Protein AF-A0A1F6V5S1-F1 (afdb_monomer_lite)

Organism: NCBI:txid1801739

Sequence (97 aa):
MPEHPSTTNKETQRDKVIKARATLDAFDYVALMRIKSPQNLKLERDGTLSINAKMDEGGPIFDRAREALHMDSNEMRVYILFLASAVKEVLLSKTQV

pLDDT: mean 78.5, std 15.29, range [34.84, 94.88]

Structure (mmCIF, N/CA/C/O backbone):
data_AF-A0A1F6V5S1-F1
#
_entry.id   AF-A0A1F6V5S1-F1
#
loop_
_atom_site.group_PDB
_atom_site.id
_atom_site.type_symbol
_atom_site.label_atom_id
_atom_site.label_alt_id
_atom_site.label_comp_id
_atom_site.label_asym_id
_atom_site.label_entity_id
_atom_site.label_seq_id
_atom_site.pdbx_PDB_ins_code
_atom_site.Cartn_x
_atom_site.Cartn_y
_atom_site.Cartn_z
_atom_site.occupancy
_atom_site.B_iso_or_equiv
_atom_site.auth_seq_id
_atom_site.auth_comp_id
_atom_site.auth_asym_id
_atom_site.auth_atom_id
_atom_site.pdbx_PDB_model_num
ATOM 1 N N . MET A 1 1 ? 47.082 0.719 5.612 1.00 52.03 1 MET A N 1
ATOM 2 C CA . MET A 1 1 ? 45.926 1.238 4.850 1.00 52.03 1 MET A CA 1
ATOM 3 C C . MET A 1 1 ? 44.778 1.388 5.837 1.00 52.03 1 MET A C 1
ATOM 5 O O . MET A 1 1 ? 44.528 0.402 6.519 1.00 52.03 1 MET A O 1
ATOM 9 N N . PRO A 1 2 ? 44.181 2.580 6.015 1.00 53.09 2 PRO A N 1
ATOM 10 C CA . PRO A 1 2 ? 43.069 2.760 6.942 1.00 53.09 2 PRO A CA 1
ATOM 11 C C . PRO A 1 2 ? 41.728 2.329 6.322 1.00 53.09 2 PRO A C 1
ATOM 13 O O . PRO A 1 2 ? 41.616 2.134 5.113 1.00 53.09 2 PRO A O 1
ATOM 16 N N . GLU A 1 3 ? 40.763 2.138 7.215 1.00 55.44 3 GLU A N 1
ATOM 17 C CA . GLU A 1 3 ? 39.530 1.349 7.145 1.00 55.44 3 GLU A CA 1
ATOM 18 C C . GLU A 1 3 ? 38.401 1.912 6.244 1.00 55.44 3 GLU A C 1
ATOM 20 O O . GLU A 1 3 ? 38.288 3.116 6.025 1.00 55.44 3 GLU A O 1
ATOM 25 N N . HIS A 1 4 ? 37.517 1.019 5.766 1.00 64.06 4 HIS A N 1
ATOM 26 C CA . HIS A 1 4 ? 36.142 1.333 5.320 1.00 64.06 4 HIS A CA 1
ATOM 27 C C . HIS A 1 4 ? 35.330 1.917 6.501 1.00 64.06 4 HIS A C 1
ATOM 29 O O . HIS A 1 4 ? 35.571 1.471 7.622 1.00 64.06 4 HIS A O 1
ATOM 35 N N . PRO A 1 5 ? 34.360 2.851 6.321 1.00 59.72 5 PRO A N 1
ATOM 36 C CA . PRO A 1 5 ? 33.058 2.561 5.682 1.00 59.72 5 PRO A CA 1
ATOM 37 C C . PRO A 1 5 ? 32.472 3.749 4.871 1.00 59.72 5 PRO A C 1
ATOM 39 O O . PRO A 1 5 ? 32.837 4.904 5.055 1.00 59.72 5 PRO A O 1
ATOM 42 N N . SER A 1 6 ? 31.566 3.548 3.910 1.00 44.06 6 SER A N 1
ATOM 43 C CA . SER A 1 6 ? 30.132 3.785 4.154 1.00 44.06 6 SER A CA 1
ATOM 44 C C . SER A 1 6 ? 29.304 3.331 2.950 1.00 44.06 6 SER A C 1
ATOM 46 O O . SER A 1 6 ? 29.376 3.905 1.864 1.00 44.06 6 SER A O 1
ATOM 48 N N . THR A 1 7 ? 28.471 2.318 3.161 1.00 53.12 7 THR A N 1
ATOM 49 C CA . THR A 1 7 ? 27.338 1.968 2.304 1.00 53.12 7 THR A CA 1
ATOM 50 C C . THR A 1 7 ? 26.258 3.041 2.433 1.00 53.12 7 THR A C 1
ATOM 52 O O . THR A 1 7 ? 25.272 2.864 3.145 1.00 53.12 7 THR A O 1
ATOM 55 N N . THR A 1 8 ? 26.424 4.174 1.756 1.00 46.94 8 THR A N 1
ATOM 56 C CA . THR A 1 8 ? 25.305 5.097 1.546 1.00 46.94 8 THR A CA 1
ATOM 57 C C . THR A 1 8 ? 24.513 4.567 0.360 1.00 46.94 8 THR A C 1
ATOM 59 O O . THR A 1 8 ? 24.825 4.881 -0.788 1.00 46.94 8 THR A O 1
ATOM 62 N N . ASN A 1 9 ? 23.515 3.721 0.632 1.00 53.22 9 ASN A N 1
ATOM 63 C CA . ASN A 1 9 ? 22.495 3.362 -0.352 1.00 53.22 9 ASN A CA 1
ATOM 64 C C . ASN A 1 9 ? 21.836 4.663 -0.830 1.00 53.22 9 ASN A C 1
ATOM 66 O O . ASN A 1 9 ? 20.997 5.241 -0.141 1.00 53.22 9 ASN A O 1
ATOM 70 N N . LYS A 1 10 ? 22.267 5.174 -1.987 1.00 60.88 10 LYS A N 1
ATOM 71 C CA . LYS A 1 10 ? 21.577 6.270 -2.662 1.00 60.88 10 LYS A CA 1
ATOM 72 C C . LYS A 1 10 ? 20.260 5.697 -3.165 1.00 60.88 10 LYS A C 1
ATOM 74 O O . LYS A 1 10 ? 20.274 4.903 -4.098 1.00 60.88 10 LYS A O 1
ATOM 79 N N . GLU A 1 11 ? 19.157 6.093 -2.533 1.00 74.50 11 GLU A N 1
ATOM 80 C CA . GLU A 1 11 ? 17.805 5.824 -3.031 1.00 74.50 11 GLU A CA 1
ATOM 81 C C . GLU A 1 11 ? 17.758 6.197 -4.516 1.00 74.50 11 GLU A C 1
ATOM 83 O O . GLU A 1 11 ? 18.041 7.343 -4.898 1.00 74.50 11 GLU A O 1
ATOM 88 N N . THR A 1 12 ? 17.485 5.208 -5.365 1.00 87.06 12 THR A N 1
ATOM 89 C CA . THR A 1 12 ? 17.497 5.419 -6.807 1.00 87.06 12 THR A CA 1
ATOM 90 C C . THR A 1 12 ? 16.309 6.295 -7.199 1.00 87.06 12 THR A C 1
ATOM 92 O O . THR A 1 12 ? 15.302 6.378 -6.494 1.00 87.06 12 THR A O 1
ATOM 95 N N . GLN A 1 13 ? 16.381 6.953 -8.361 1.00 89.38 13 GLN A N 1
ATOM 96 C CA . GLN A 1 13 ? 15.204 7.653 -8.896 1.00 89.38 13 GLN A CA 1
ATOM 97 C C . GLN A 1 13 ? 14.006 6.703 -9.055 1.00 89.38 13 GLN A C 1
ATOM 99 O O . GLN A 1 13 ? 12.860 7.136 -8.971 1.00 89.38 13 GLN A O 1
ATOM 104 N N . ARG A 1 14 ? 14.267 5.403 -9.242 1.00 91.81 14 ARG A N 1
ATOM 105 C CA . ARG A 1 14 ? 13.237 4.375 -9.356 1.00 91.81 14 ARG A CA 1
ATOM 106 C C . ARG A 1 14 ? 12.554 4.091 -8.022 1.00 91.81 14 ARG A C 1
ATOM 108 O O . ARG A 1 14 ? 11.329 4.146 -7.963 1.00 91.81 14 ARG A O 1
ATOM 115 N N . ASP A 1 15 ? 13.329 3.932 -6.953 1.00 90.75 15 ASP A N 1
ATOM 116 C CA . ASP A 1 15 ? 12.801 3.741 -5.596 1.00 90.75 15 ASP A CA 1
ATOM 117 C C . ASP A 1 15 ? 11.892 4.900 -5.182 1.00 90.75 15 ASP A C 1
ATOM 119 O O 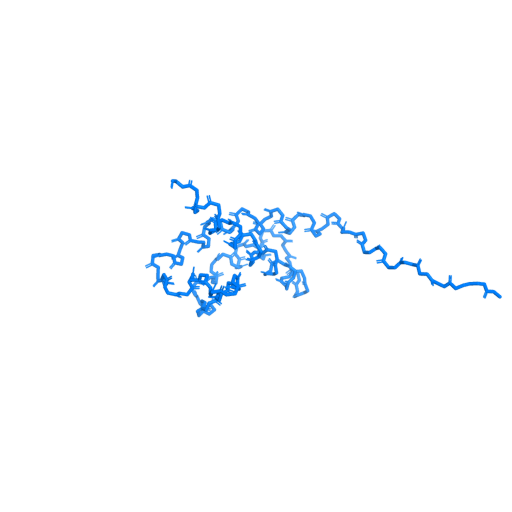. ASP A 1 15 ? 10.834 4.677 -4.600 1.00 90.75 15 ASP A O 1
ATOM 123 N N . LYS A 1 16 ? 12.241 6.137 -5.561 1.00 93.00 16 LYS A N 1
ATOM 124 C CA . LYS A 1 16 ? 11.409 7.323 -5.294 1.00 93.00 16 LYS A CA 1
ATOM 125 C C . LYS A 1 16 ? 10.051 7.266 -5.985 1.00 93.00 16 LYS A C 1
ATOM 127 O O . LYS A 1 16 ? 9.046 7.626 -5.377 1.00 93.00 16 LYS A O 1
ATOM 132 N N . VAL A 1 17 ? 10.008 6.819 -7.242 1.00 94.88 17 VAL A N 1
ATOM 133 C CA . VAL A 1 17 ? 8.751 6.661 -7.994 1.00 94.88 17 VAL A CA 1
ATOM 134 C C . VAL A 1 17 ? 7.890 5.567 -7.365 1.00 94.88 17 VAL A C 1
ATOM 136 O O . VAL A 1 17 ? 6.696 5.774 -7.147 1.00 94.88 17 VAL A O 1
ATOM 139 N N . ILE A 1 18 ? 8.504 4.434 -7.018 1.00 94.31 18 ILE A N 1
ATOM 140 C CA . ILE A 1 18 ? 7.832 3.319 -6.345 1.00 94.31 18 ILE A CA 1
ATOM 141 C C . ILE A 1 18 ? 7.270 3.770 -4.993 1.00 94.31 18 ILE A C 1
ATOM 143 O O . ILE A 1 18 ? 6.102 3.522 -4.695 1.00 94.31 18 ILE A O 1
ATOM 147 N N . LYS A 1 19 ? 8.069 4.490 -4.199 1.00 94.19 19 LYS A N 1
ATOM 148 C CA . LYS A 1 19 ? 7.666 5.053 -2.909 1.00 94.19 19 LYS A CA 1
ATOM 149 C C . LYS A 1 19 ? 6.492 6.013 -3.054 1.00 94.19 19 LYS A C 1
ATOM 151 O O . LYS A 1 19 ? 5.504 5.858 -2.348 1.00 94.19 19 LYS A O 1
ATOM 156 N N . ALA A 1 20 ? 6.570 6.963 -3.987 1.00 93.75 20 ALA A N 1
ATOM 157 C CA . ALA A 1 20 ? 5.490 7.917 -4.232 1.00 93.75 20 ALA A CA 1
ATOM 158 C C . ALA A 1 20 ? 4.183 7.203 -4.603 1.00 93.75 20 ALA A C 1
ATOM 160 O O . ALA A 1 20 ? 3.120 7.547 -4.085 1.00 93.75 20 ALA A O 1
ATOM 161 N N . ARG A 1 21 ? 4.265 6.170 -5.450 1.00 94.88 21 ARG A N 1
ATOM 162 C CA . ARG A 1 21 ? 3.100 5.363 -5.814 1.00 94.88 21 ARG A CA 1
ATOM 163 C C . ARG A 1 21 ? 2.525 4.614 -4.613 1.00 94.88 21 ARG A C 1
ATOM 165 O O . ARG A 1 21 ? 1.325 4.700 -4.377 1.00 94.88 21 ARG A O 1
ATOM 172 N N . ALA A 1 22 ? 3.376 3.960 -3.826 1.00 93.12 22 ALA A N 1
ATOM 173 C CA . ALA A 1 22 ? 2.972 3.254 -2.615 1.00 93.12 22 ALA A CA 1
ATOM 174 C C . ALA A 1 22 ? 2.304 4.184 -1.587 1.00 93.12 22 ALA A C 1
ATOM 176 O O . ALA A 1 22 ? 1.325 3.800 -0.954 1.00 93.12 22 ALA A O 1
ATOM 177 N N . THR A 1 23 ? 2.782 5.424 -1.445 1.00 92.81 23 THR A N 1
ATOM 178 C CA . THR A 1 23 ? 2.164 6.429 -0.567 1.00 92.81 23 THR A CA 1
ATOM 179 C C . THR A 1 23 ? 0.760 6.821 -1.027 1.00 92.81 23 THR A C 1
ATOM 181 O O . THR A 1 23 ? -0.134 6.952 -0.194 1.00 92.81 23 THR A O 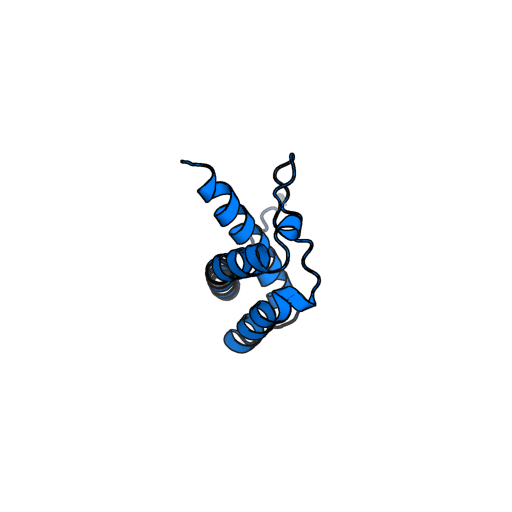1
ATOM 184 N N . LEU A 1 24 ? 0.539 6.984 -2.336 1.00 92.19 24 LEU A N 1
ATOM 185 C CA . LEU A 1 24 ? -0.795 7.263 -2.880 1.00 92.19 24 LEU A CA 1
ATOM 186 C C . LEU A 1 24 ? -1.735 6.068 -2.679 1.00 92.19 24 LEU A C 1
ATOM 188 O O . LEU A 1 24 ? -2.840 6.225 -2.159 1.00 92.19 24 LEU A O 1
ATOM 192 N N . ASP A 1 25 ? -1.260 4.871 -3.021 1.00 91.88 25 ASP A N 1
ATOM 193 C CA . ASP A 1 25 ? -2.033 3.633 -2.924 1.00 91.88 25 ASP A CA 1
ATOM 194 C C . ASP A 1 25 ? -2.344 3.247 -1.459 1.00 91.88 25 ASP A C 1
ATOM 196 O O . ASP A 1 25 ? -3.299 2.512 -1.206 1.00 91.88 25 ASP A O 1
ATOM 200 N N . ALA A 1 26 ? -1.605 3.768 -0.470 1.00 91.00 26 ALA A N 1
ATOM 201 C CA . ALA A 1 26 ? -1.844 3.510 0.952 1.00 91.00 26 ALA A CA 1
ATOM 202 C C . ALA A 1 26 ? -3.229 3.975 1.426 1.00 91.00 26 ALA A C 1
ATOM 204 O O . ALA A 1 26 ? -3.859 3.291 2.235 1.00 91.00 26 ALA A O 1
ATOM 205 N N . PHE A 1 27 ? -3.733 5.106 0.923 1.00 88.75 27 PHE A N 1
ATOM 206 C CA . PHE A 1 27 ? -5.071 5.588 1.279 1.00 88.75 27 PHE A CA 1
ATOM 207 C C . PHE A 1 27 ? -6.162 4.664 0.744 1.00 88.75 27 PHE A C 1
ATOM 209 O O . PHE A 1 27 ? -7.056 4.275 1.499 1.00 88.75 27 PHE A O 1
ATOM 216 N N . ASP A 1 28 ? -6.052 4.272 -0.526 1.00 89.19 28 ASP A N 1
ATOM 217 C CA . AS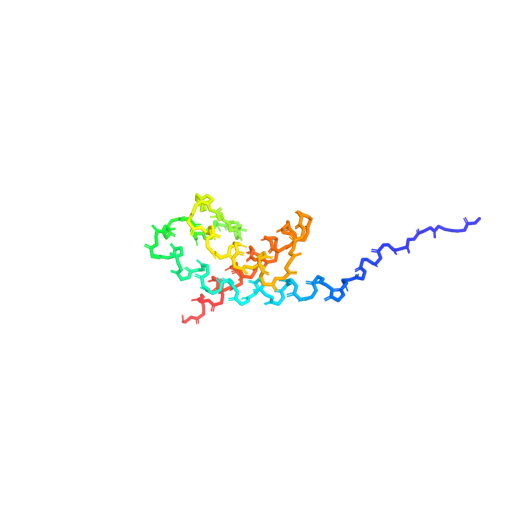P A 1 28 ? -6.967 3.327 -1.168 1.00 89.19 28 ASP A CA 1
ATOM 218 C C . ASP A 1 28 ? -6.928 1.969 -0.469 1.00 89.19 28 ASP A C 1
ATOM 220 O O . ASP A 1 28 ? -7.971 1.370 -0.200 1.00 89.19 28 ASP A O 1
ATOM 224 N N . TYR A 1 29 ? -5.729 1.508 -0.107 1.00 88.12 29 TYR A N 1
ATOM 225 C CA . TYR A 1 29 ? -5.529 0.273 0.638 1.00 88.12 29 TYR A CA 1
ATOM 226 C C . TYR A 1 29 ? -6.212 0.326 2.007 1.00 88.12 29 TYR A C 1
ATOM 228 O O . TYR A 1 29 ? -6.975 -0.574 2.357 1.00 88.12 29 TYR A O 1
ATOM 236 N N . VAL A 1 30 ? -6.009 1.410 2.764 1.00 86.56 30 VAL A 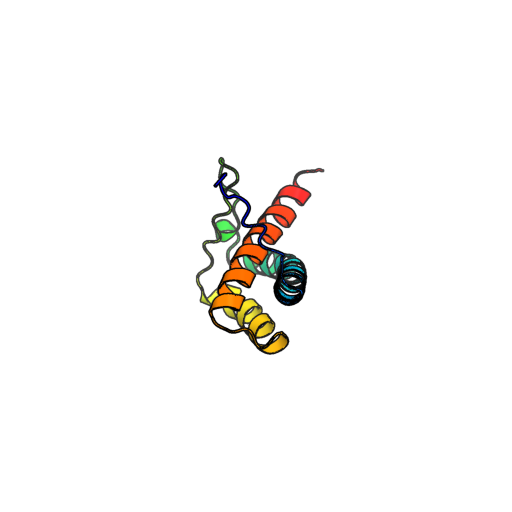N 1
ATOM 237 C CA . VAL A 1 30 ? -6.673 1.622 4.056 1.00 86.56 30 VAL A CA 1
ATOM 238 C C . VAL A 1 30 ? -8.189 1.657 3.902 1.00 86.56 30 VAL A C 1
ATOM 240 O O . VAL A 1 30 ? -8.895 1.011 4.678 1.00 86.56 30 VAL A O 1
ATOM 243 N N . ALA A 1 31 ? -8.702 2.404 2.925 1.00 86.44 31 ALA A N 1
ATOM 244 C CA . ALA A 1 31 ? -10.134 2.522 2.680 1.00 86.44 31 ALA A CA 1
ATOM 245 C C . ALA A 1 31 ? -10.757 1.162 2.335 1.00 86.44 31 ALA A C 1
ATOM 247 O O . ALA A 1 31 ? -11.756 0.770 2.939 1.00 86.44 31 ALA A O 1
ATOM 248 N N . LEU A 1 32 ? -10.123 0.411 1.431 1.00 86.62 32 LEU A N 1
ATOM 249 C CA . LEU A 1 32 ? -10.556 -0.920 1.020 1.00 86.62 32 LEU A CA 1
ATOM 250 C C . LEU A 1 32 ? -10.579 -1.899 2.196 1.00 86.62 32 LEU A C 1
ATOM 252 O O . LEU A 1 32 ? -11.585 -2.573 2.427 1.00 86.62 32 LEU A O 1
ATOM 256 N N . MET A 1 33 ? -9.489 -1.957 2.961 1.00 85.19 33 MET A N 1
ATOM 257 C CA . MET A 1 33 ? -9.363 -2.880 4.087 1.00 85.19 33 MET A CA 1
ATOM 258 C C . MET A 1 33 ? -10.308 -2.523 5.231 1.00 85.19 33 MET A C 1
ATOM 260 O O . MET A 1 33 ? -10.850 -3.428 5.851 1.00 85.19 33 MET A O 1
ATOM 264 N N . ARG A 1 34 ? -10.606 -1.241 5.482 1.00 83.19 34 ARG A N 1
ATOM 265 C CA . ARG A 1 34 ? -11.639 -0.850 6.464 1.00 83.19 34 ARG A CA 1
ATOM 266 C C . ARG A 1 34 ? -13.026 -1.393 6.121 1.00 83.19 34 ARG A C 1
ATOM 268 O O . ARG A 1 34 ? -13.802 -1.652 7.034 1.00 83.19 34 ARG A O 1
ATOM 275 N N . ILE A 1 35 ? -13.332 -1.547 4.833 1.00 84.50 35 ILE A N 1
ATOM 276 C CA . ILE A 1 35 ? -14.623 -2.059 4.361 1.00 84.50 35 ILE A CA 1
ATOM 277 C C . ILE A 1 35 ? -14.634 -3.589 4.376 1.00 84.50 35 ILE A C 1
ATOM 279 O O . ILE A 1 35 ? -15.574 -4.187 4.892 1.00 84.50 35 ILE A O 1
ATOM 283 N N . LYS A 1 36 ? -13.606 -4.224 3.799 1.00 82.06 36 LYS A N 1
ATOM 284 C CA . LYS A 1 36 ? -13.576 -5.683 3.610 1.00 82.06 36 LYS A CA 1
ATOM 285 C C . LYS A 1 36 ? -13.135 -6.443 4.857 1.00 82.06 36 LYS A C 1
ATOM 287 O O . LYS A 1 36 ? -13.768 -7.422 5.233 1.00 82.06 36 LYS A O 1
ATOM 292 N N . SER A 1 37 ? -12.072 -5.966 5.496 1.00 80.44 37 SER A N 1
ATOM 293 C CA . SER A 1 37 ? -11.368 -6.676 6.563 1.00 80.44 37 SER A CA 1
ATOM 294 C C . SER A 1 37 ? -10.769 -5.709 7.594 1.00 80.44 37 SER A C 1
ATOM 296 O O . SER A 1 37 ? -9.550 -5.653 7.769 1.00 80.44 37 SER A O 1
ATOM 298 N N . PRO A 1 38 ? -11.595 -4.936 8.323 1.00 76.19 38 PRO A N 1
ATOM 299 C CA . PRO A 1 38 ? -11.113 -3.887 9.228 1.00 76.19 38 PRO A CA 1
ATOM 300 C C . PRO A 1 38 ? -10.197 -4.413 10.342 1.00 76.19 38 PRO A C 1
ATOM 302 O O . PRO A 1 38 ? -9.327 -3.697 10.833 1.00 76.19 38 PRO A O 1
ATOM 305 N N . GLN A 1 39 ? -10.354 -5.681 10.728 1.00 73.38 39 GLN A N 1
ATOM 306 C CA . GLN A 1 39 ? -9.484 -6.355 11.694 1.00 73.38 39 GLN A CA 1
ATOM 307 C C . GLN A 1 39 ? -8.049 -6.578 11.197 1.00 73.38 39 GLN A C 1
ATOM 309 O O . GLN A 1 39 ? -7.143 -6.647 12.019 1.00 73.38 39 GLN A O 1
ATOM 314 N N . ASN A 1 40 ? -7.846 -6.626 9.877 1.00 72.50 40 ASN A N 1
ATOM 315 C CA . ASN A 1 40 ? -6.544 -6.800 9.228 1.00 72.50 40 ASN A CA 1
ATOM 316 C C . ASN A 1 40 ? -5.798 -5.470 9.045 1.00 72.50 40 ASN A C 1
ATOM 318 O O . ASN A 1 40 ? -4.751 -5.430 8.406 1.00 72.50 40 ASN A O 1
ATOM 322 N N . LEU A 1 41 ? -6.362 -4.379 9.568 1.00 74.31 41 LEU A N 1
ATOM 323 C CA . LEU A 1 41 ? -5.803 -3.035 9.515 1.00 74.31 41 LEU A CA 1
ATOM 324 C C . LEU A 1 41 ? -5.534 -2.468 10.921 1.00 74.31 41 LEU A C 1
ATOM 326 O O . LEU A 1 41 ? -5.451 -1.253 11.113 1.00 74.31 41 LEU A O 1
ATOM 330 N N . LYS A 1 42 ? -5.453 -3.341 11.930 1.00 69.75 42 LYS A N 1
ATOM 331 C CA . LYS A 1 42 ? -5.201 -2.939 13.313 1.00 69.75 42 LYS A CA 1
ATOM 332 C C . LYS A 1 42 ? -3.716 -2.650 13.523 1.00 69.75 42 LYS A C 1
ATOM 334 O O . LYS A 1 42 ? -2.849 -3.412 13.102 1.00 69.75 42 LYS A O 1
ATOM 339 N N . LEU A 1 43 ? -3.449 -1.530 14.189 1.00 71.88 43 LEU A N 1
ATOM 340 C CA . LEU A 1 43 ? -2.156 -1.262 14.805 1.00 71.88 43 LEU A CA 1
ATOM 341 C C . LEU A 1 43 ? -2.072 -2.091 16.084 1.00 71.88 43 LEU A C 1
ATOM 343 O O . LEU A 1 43 ? -2.929 -1.970 16.963 1.00 71.88 43 LEU A O 1
ATOM 347 N N . GLU A 1 44 ? -1.049 -2.926 16.172 1.00 77.19 44 GLU A N 1
ATOM 348 C CA . GLU A 1 44 ? -0.735 -3.659 17.388 1.00 77.19 44 GLU A CA 1
ATOM 349 C C . GLU A 1 44 ? -0.173 -2.707 18.455 1.00 77.19 44 GLU A C 1
ATOM 351 O O . GLU A 1 44 ? 0.215 -1.566 18.180 1.00 77.19 44 GLU A O 1
ATOM 356 N N . ARG A 1 45 ? -0.147 -3.158 19.715 1.00 71.50 45 ARG A N 1
ATOM 357 C CA . ARG A 1 45 ? 0.271 -2.326 20.863 1.00 71.50 45 ARG A CA 1
ATOM 358 C C . ARG A 1 45 ? 1.726 -1.855 20.792 1.00 71.50 45 ARG A C 1
ATOM 360 O O . ARG A 1 45 ? 2.065 -0.853 21.410 1.00 71.50 45 ARG A O 1
ATOM 367 N N . ASP A 1 46 ? 2.568 -2.571 20.059 1.00 72.25 46 ASP A N 1
ATOM 368 C CA . ASP A 1 46 ? 3.966 -2.228 19.783 1.00 72.25 46 ASP A CA 1
ATOM 369 C C . ASP A 1 46 ? 4.116 -1.241 18.604 1.00 72.25 46 ASP A C 1
ATOM 371 O O . ASP A 1 46 ? 5.225 -0.855 18.237 1.00 72.25 46 ASP A O 1
ATOM 375 N N . GLY A 1 47 ? 2.999 -0.817 18.000 1.00 60.78 47 GLY A N 1
ATOM 376 C CA . GLY A 1 47 ? 2.975 0.037 16.820 1.00 60.78 47 GLY A CA 1
ATOM 377 C C . GLY A 1 47 ? 3.309 -0.708 15.526 1.00 60.78 47 GLY A C 1
ATOM 378 O O . GLY A 1 47 ? 3.489 -0.059 14.488 1.00 60.78 47 GLY A O 1
ATOM 379 N N . THR A 1 48 ? 3.416 -2.037 15.553 1.00 66.12 48 THR A N 1
ATOM 380 C CA . THR A 1 48 ? 3.534 -2.855 14.348 1.00 66.12 48 THR A CA 1
ATOM 381 C C . THR A 1 48 ? 2.184 -2.885 13.644 1.00 66.12 48 THR A C 1
ATOM 383 O O . THR A 1 48 ? 1.126 -3.008 14.260 1.00 66.12 48 THR A O 1
ATOM 386 N N . LEU A 1 49 ? 2.209 -2.727 12.325 1.00 65.81 49 LEU A N 1
ATOM 387 C CA . LEU A 1 49 ? 1.015 -2.880 11.515 1.00 65.81 49 LEU A CA 1
ATOM 388 C C . LEU A 1 49 ? 0.925 -4.335 11.060 1.00 65.81 49 LEU A C 1
ATOM 390 O O . LEU A 1 49 ? 1.685 -4.766 10.192 1.00 65.81 49 LEU A O 1
ATOM 394 N N . SER A 1 50 ? -0.024 -5.081 11.614 1.00 59.53 50 SER A N 1
ATOM 395 C CA . SER A 1 50 ? -0.352 -6.410 11.111 1.00 59.53 50 SER A CA 1
ATOM 396 C C . SER A 1 50 ? -1.260 -6.266 9.898 1.00 59.53 50 SER A C 1
ATOM 398 O O . SER A 1 50 ? -2.481 -6.334 10.015 1.00 59.53 50 SER A O 1
ATOM 400 N N . ILE A 1 51 ? -0.663 -6.065 8.718 1.00 60.09 51 ILE A N 1
ATOM 401 C CA . ILE A 1 51 ? -1.388 -6.169 7.449 1.00 60.09 51 ILE A CA 1
ATOM 402 C C . ILE A 1 51 ? -1.693 -7.647 7.213 1.00 60.09 51 ILE A C 1
ATOM 404 O O . ILE A 1 51 ? -0.945 -8.358 6.549 1.00 60.09 51 ILE A O 1
ATOM 408 N N . ASN A 1 52 ? -2.791 -8.122 7.790 1.00 57.28 52 ASN A N 1
ATOM 409 C CA . ASN A 1 52 ? -3.221 -9.510 7.651 1.00 57.28 52 ASN A CA 1
ATOM 410 C C . ASN A 1 52 ? -4.204 -9.670 6.484 1.00 57.28 52 ASN A C 1
ATOM 412 O O . ASN A 1 52 ? -5.158 -10.441 6.556 1.00 57.28 52 ASN A O 1
ATOM 416 N N . ALA A 1 53 ? -4.037 -8.877 5.424 1.00 52.97 53 ALA A N 1
ATOM 417 C CA . ALA A 1 53 ? -4.871 -9.009 4.243 1.00 52.97 53 ALA A CA 1
ATOM 418 C C . ALA A 1 53 ? -4.577 -10.365 3.604 1.00 52.97 53 ALA A C 1
ATOM 420 O O . ALA A 1 53 ? -3.440 -10.645 3.217 1.00 52.97 53 ALA A O 1
ATOM 421 N N . LYS A 1 54 ? -5.609 -11.203 3.461 1.00 57.62 54 LYS A N 1
ATOM 422 C CA . LYS A 1 54 ? -5.533 -12.316 2.512 1.00 57.62 54 LYS A CA 1
ATOM 423 C C . LYS A 1 54 ? -5.090 -11.709 1.180 1.00 57.62 54 LYS A C 1
ATOM 425 O O . LYS A 1 54 ? -5.638 -10.677 0.790 1.00 57.62 54 LYS A O 1
ATOM 430 N N . MET A 1 55 ? -4.077 -12.293 0.533 1.00 53.91 55 MET A N 1
ATOM 431 C CA . MET A 1 55 ? -3.424 -11.699 -0.646 1.00 53.91 55 MET A CA 1
ATOM 432 C C . MET A 1 55 ? -4.431 -11.241 -1.722 1.00 53.91 55 MET A C 1
ATOM 434 O O . MET A 1 55 ? -4.193 -10.241 -2.394 1.00 53.91 55 MET A O 1
ATOM 438 N N . ASP A 1 56 ? -5.596 -11.890 -1.797 1.00 64.69 56 ASP A N 1
ATOM 439 C CA . ASP A 1 56 ? -6.682 -11.584 -2.733 1.00 64.69 56 ASP A CA 1
ATOM 440 C C . ASP A 1 56 ? -7.390 -10.237 -2.495 1.00 64.69 56 ASP A C 1
ATOM 442 O O . ASP A 1 56 ? -7.924 -9.640 -3.428 1.00 64.69 56 ASP A O 1
ATOM 446 N N . GLU A 1 57 ? -7.419 -9.714 -1.266 1.00 71.75 57 GLU A N 1
ATOM 447 C CA . GLU A 1 57 ? -8.179 -8.491 -0.969 1.00 71.75 57 GLU A CA 1
ATOM 448 C C . GLU A 1 57 ? -7.439 -7.229 -1.412 1.00 71.75 57 GLU A C 1
ATOM 450 O O . GLU A 1 57 ? -8.074 -6.272 -1.850 1.00 71.75 57 GLU A O 1
ATOM 455 N N . GLY A 1 58 ? -6.107 -7.240 -1.313 1.00 74.06 58 GLY A N 1
ATOM 456 C CA . GLY A 1 58 ? -5.231 -6.168 -1.790 1.00 74.06 58 GLY A CA 1
ATOM 457 C C . GLY A 1 58 ? -4.784 -6.337 -3.244 1.00 74.06 58 GLY A C 1
ATOM 458 O O . GLY A 1 58 ? -4.251 -5.385 -3.812 1.00 74.06 58 GLY A O 1
ATOM 459 N N . GLY A 1 59 ? -5.025 -7.513 -3.841 1.00 80.62 59 GLY A N 1
ATOM 460 C CA . GLY A 1 59 ? -4.627 -7.894 -5.204 1.00 80.62 59 GLY A CA 1
ATOM 461 C C . GLY A 1 59 ? -4.815 -6.787 -6.244 1.00 80.62 59 GLY A C 1
ATOM 462 O O . GLY A 1 59 ? -3.832 -6.358 -6.839 1.00 80.62 59 GLY A O 1
ATOM 463 N N . PRO A 1 60 ? -6.015 -6.188 -6.371 1.00 87.00 60 PRO A N 1
ATOM 464 C CA . PRO A 1 60 ? -6.257 -5.147 -7.372 1.00 87.00 60 PRO A CA 1
ATOM 465 C C . PRO A 1 60 ? -5.423 -3.864 -7.209 1.00 87.00 60 PRO A C 1
ATOM 467 O O . PRO A 1 60 ? -5.265 -3.103 -8.161 1.00 87.00 60 PRO A O 1
ATOM 470 N N . ILE A 1 61 ? -4.921 -3.551 -6.011 1.00 87.25 61 ILE A N 1
ATOM 471 C CA . ILE A 1 61 ? -4.013 -2.409 -5.800 1.00 87.25 61 ILE A CA 1
ATOM 472 C C . ILE A 1 61 ? -2.597 -2.812 -6.225 1.00 87.25 61 ILE A C 1
ATOM 474 O O . ILE A 1 61 ? -1.932 -2.055 -6.929 1.00 87.25 61 ILE A O 1
ATOM 478 N N . PHE A 1 62 ? -2.171 -4.024 -5.863 1.00 87.19 62 PHE A N 1
ATOM 479 C CA . PHE A 1 62 ? -0.881 -4.582 -6.263 1.00 87.19 62 PHE A CA 1
ATOM 480 C C . PHE A 1 62 ? -0.750 -4.710 -7.784 1.00 87.19 62 PHE A C 1
ATOM 482 O O . PHE A 1 62 ? 0.249 -4.261 -8.344 1.00 87.19 62 PHE A O 1
ATOM 489 N N . ASP A 1 63 ? -1.774 -5.244 -8.449 1.00 88.69 63 ASP A N 1
ATOM 490 C CA . ASP A 1 63 ? -1.790 -5.432 -9.900 1.00 88.69 63 ASP A CA 1
ATOM 491 C C . ASP A 1 63 ? -1.746 -4.087 -10.631 1.00 88.69 63 ASP A C 1
ATOM 493 O O . ASP A 1 63 ? -0.904 -3.888 -11.506 1.00 88.69 63 ASP A O 1
ATOM 497 N N . ARG A 1 64 ? -2.555 -3.106 -10.198 1.00 90.00 64 ARG A N 1
ATOM 498 C CA . ARG A 1 64 ? -2.539 -1.748 -10.772 1.00 90.00 64 ARG A CA 1
ATOM 499 C C . ARG A 1 64 ? -1.184 -1.064 -10.615 1.00 90.00 64 ARG A C 1
ATOM 501 O O . ARG A 1 64 ? -0.731 -0.407 -11.549 1.00 90.00 64 ARG A O 1
ATOM 508 N N . ALA A 1 65 ? -0.539 -1.191 -9.455 1.00 89.81 65 ALA A N 1
ATOM 509 C CA . ALA A 1 65 ? 0.788 -0.621 -9.243 1.00 89.81 65 ALA A CA 1
ATOM 510 C 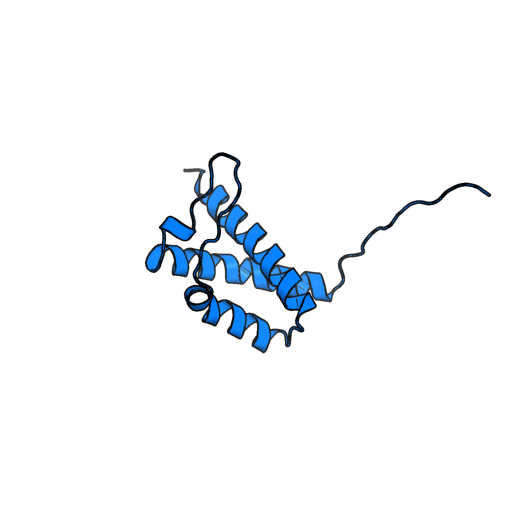C . ALA A 1 65 ? 1.825 -1.303 -10.146 1.00 89.81 65 ALA A C 1
ATOM 512 O O . ALA A 1 65 ? 2.615 -0.622 -10.805 1.00 89.81 65 ALA A O 1
ATOM 513 N N . ARG A 1 66 ? 1.797 -2.641 -10.212 1.00 90.00 66 ARG A N 1
ATOM 514 C CA . ARG A 1 66 ? 2.707 -3.439 -11.040 1.00 90.00 66 ARG A CA 1
ATOM 515 C C . A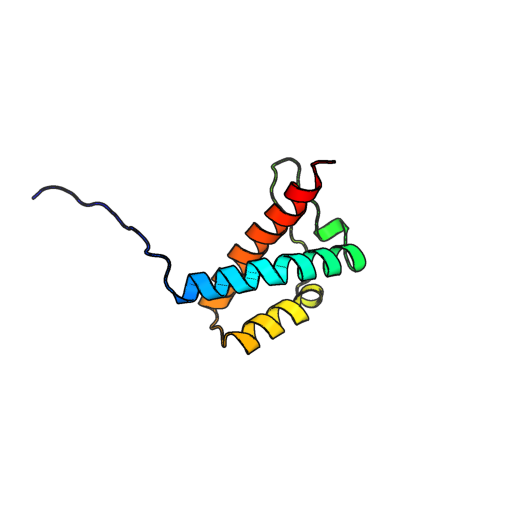RG A 1 66 ? 2.576 -3.101 -12.521 1.00 90.00 66 ARG A C 1
ATOM 517 O O . ARG A 1 66 ? 3.600 -2.916 -13.174 1.00 90.00 66 ARG A O 1
ATOM 524 N N . GLU A 1 67 ? 1.354 -2.989 -13.032 1.00 91.88 67 GLU A N 1
ATOM 525 C CA . GLU A 1 67 ? 1.087 -2.598 -14.419 1.00 91.88 67 GLU A CA 1
ATOM 526 C C . GLU A 1 67 ? 1.521 -1.157 -14.696 1.00 91.88 67 GLU A C 1
ATOM 528 O O . GLU A 1 67 ? 2.215 -0.910 -15.678 1.00 91.88 67 GLU A O 1
ATOM 533 N N . ALA A 1 68 ? 1.180 -0.212 -13.813 1.00 91.62 68 ALA A N 1
ATOM 534 C CA . ALA A 1 68 ? 1.479 1.205 -14.018 1.00 91.62 68 ALA A CA 1
ATOM 535 C C . ALA A 1 68 ? 2.982 1.520 -14.028 1.00 91.62 68 ALA A C 1
ATOM 537 O O . ALA A 1 68 ? 3.414 2.459 -14.695 1.00 91.62 68 ALA A O 1
ATOM 538 N N . LEU A 1 69 ? 3.776 0.772 -13.259 1.00 92.81 69 LEU A N 1
ATOM 539 C CA . LEU A 1 69 ? 5.212 1.016 -13.103 1.00 92.81 69 LEU A CA 1
ATOM 540 C C . LEU A 1 69 ? 6.097 -0.020 -13.808 1.00 92.81 69 LEU A C 1
ATOM 542 O O . LEU A 1 69 ? 7.318 0.155 -13.823 1.00 92.81 69 LEU A O 1
ATOM 546 N N . HIS A 1 70 ? 5.494 -1.054 -14.405 1.00 93.06 70 HIS A N 1
ATOM 547 C CA . HIS A 1 70 ? 6.174 -2.218 -14.982 1.00 93.06 70 HIS A CA 1
ATOM 548 C C . HIS A 1 70 ? 7.186 -2.850 -14.014 1.00 93.06 70 HIS A C 1
ATOM 550 O O . HIS A 1 70 ? 8.316 -3.145 -14.397 1.00 93.06 70 HIS A O 1
ATOM 556 N N . MET A 1 71 ? 6.778 -3.027 -12.753 1.00 90.75 71 MET A N 1
ATOM 557 C CA . MET A 1 71 ? 7.681 -3.473 -11.688 1.00 90.75 71 MET A CA 1
ATOM 558 C C . MET A 1 71 ? 8.113 -4.929 -11.849 1.00 90.75 71 MET A C 1
ATOM 560 O O . MET A 1 71 ? 7.289 -5.820 -12.107 1.00 90.75 71 MET A O 1
ATOM 564 N N . ASP A 1 72 ? 9.396 -5.177 -11.598 1.00 90.50 72 ASP A N 1
ATOM 565 C CA . ASP A 1 72 ? 9.918 -6.524 -11.396 1.00 90.50 72 ASP A CA 1
ATOM 566 C C . ASP A 1 72 ? 9.628 -7.070 -9.977 1.00 90.50 72 ASP A C 1
ATOM 568 O O . ASP A 1 72 ? 8.974 -6.441 -9.141 1.00 90.50 72 ASP A O 1
ATOM 572 N N . SER A 1 73 ? 10.089 -8.294 -9.693 1.00 87.62 73 SER A N 1
ATOM 573 C CA . SER A 1 73 ? 9.841 -8.950 -8.398 1.00 87.62 73 SER A CA 1
ATOM 574 C C . SER A 1 73 ? 10.546 -8.277 -7.214 1.00 87.62 73 SER A C 1
ATOM 576 O O . SER A 1 73 ? 10.039 -8.345 -6.094 1.00 87.62 73 SER A O 1
ATOM 578 N N . ASN A 1 74 ? 11.705 -7.653 -7.428 1.00 90.19 74 ASN A N 1
ATOM 579 C CA . ASN A 1 74 ? 12.431 -6.930 -6.386 1.00 90.19 74 ASN A CA 1
ATOM 580 C C . ASN A 1 74 ? 11.785 -5.567 -6.134 1.00 90.19 74 ASN A C 1
ATOM 582 O O . ASN A 1 74 ? 11.535 -5.218 -4.982 1.00 90.19 74 ASN A O 1
ATOM 586 N N . GLU A 1 75 ? 11.436 -4.842 -7.195 1.00 91.62 75 GLU A N 1
ATOM 587 C CA . GLU A 1 75 ? 10.703 -3.577 -7.111 1.00 91.62 75 GLU A CA 1
ATOM 588 C C . GLU A 1 75 ? 9.345 -3.761 -6.426 1.00 91.62 75 GLU A C 1
ATOM 590 O O . GLU A 1 75 ? 8.955 -2.940 -5.600 1.00 91.62 75 GLU A O 1
ATOM 595 N N . MET A 1 76 ? 8.666 -4.888 -6.659 1.00 90.19 76 MET A N 1
ATOM 596 C CA . MET A 1 76 ? 7.423 -5.209 -5.959 1.00 90.19 76 MET A CA 1
ATOM 597 C C . MET A 1 76 ? 7.630 -5.415 -4.449 1.00 90.19 76 MET A C 1
ATOM 599 O O . MET A 1 76 ? 6.797 -4.998 -3.644 1.00 90.19 76 MET A O 1
ATOM 603 N N . ARG A 1 77 ? 8.750 -6.020 -4.027 1.00 88.12 77 ARG A N 1
ATOM 604 C CA . ARG A 1 77 ? 9.088 -6.133 -2.594 1.00 88.12 77 ARG A CA 1
ATOM 605 C C . ARG A 1 77 ? 9.338 -4.757 -1.984 1.00 88.12 77 ARG A C 1
ATOM 607 O O . ARG A 1 77 ? 8.837 -4.479 -0.898 1.00 88.12 77 ARG A O 1
ATOM 614 N N . VAL A 1 78 ? 10.066 -3.894 -2.692 1.00 90.06 78 VAL A N 1
ATOM 615 C CA . VAL A 1 78 ? 10.320 -2.505 -2.279 1.00 90.06 78 VAL A CA 1
ATOM 616 C C . VAL A 1 78 ? 9.006 -1.722 -2.169 1.00 90.06 78 VAL A C 1
ATOM 618 O O . VAL A 1 78 ? 8.759 -1.073 -1.154 1.00 90.06 78 VAL A O 1
ATOM 621 N N . TYR A 1 79 ? 8.119 -1.858 -3.156 1.00 92.44 79 TYR A N 1
ATOM 622 C CA . TYR A 1 79 ? 6.777 -1.279 -3.149 1.00 92.44 79 TYR A CA 1
ATOM 623 C C . TYR A 1 79 ? 5.972 -1.703 -1.918 1.00 92.44 79 TYR A C 1
ATOM 625 O O . TYR A 1 79 ? 5.431 -0.848 -1.221 1.00 92.44 79 TYR A O 1
ATOM 633 N N . ILE A 1 80 ? 5.922 -3.003 -1.610 1.00 88.69 80 ILE A N 1
ATOM 634 C CA . ILE A 1 80 ? 5.176 -3.526 -0.454 1.00 88.69 80 ILE A CA 1
ATOM 635 C C . ILE A 1 80 ? 5.716 -2.946 0.861 1.00 88.69 80 ILE A C 1
ATOM 637 O O . ILE A 1 80 ? 4.930 -2.578 1.735 1.00 88.69 80 ILE A O 1
ATOM 641 N N . LEU A 1 81 ? 7.039 -2.816 1.001 1.00 89.06 81 LEU A N 1
ATOM 642 C CA . LEU A 1 81 ? 7.662 -2.222 2.190 1.00 89.06 81 LEU A CA 1
ATOM 643 C C . LEU A 1 81 ? 7.298 -0.738 2.354 1.00 89.06 81 LEU A C 1
ATOM 645 O O . LEU A 1 81 ? 6.949 -0.300 3.457 1.00 89.06 81 LEU A O 1
ATOM 649 N N . PHE A 1 82 ? 7.334 0.035 1.265 1.00 91.94 82 PHE A N 1
ATOM 650 C CA . PHE A 1 82 ? 6.899 1.431 1.293 1.00 91.94 82 PHE A CA 1
ATOM 651 C C . PHE A 1 82 ? 5.400 1.565 1.554 1.00 91.94 82 PHE A C 1
ATOM 653 O O . PHE A 1 82 ? 5.004 2.420 2.345 1.00 91.94 82 PHE A O 1
ATOM 660 N N . LEU A 1 83 ? 4.577 0.692 0.970 1.00 89.94 83 LEU A N 1
ATOM 661 C CA . LEU A 1 83 ? 3.133 0.681 1.181 1.00 89.94 83 LEU A CA 1
ATOM 662 C C . LEU A 1 83 ? 2.812 0.412 2.651 1.00 89.94 83 LEU A C 1
ATOM 664 O O . LEU A 1 83 ? 2.047 1.158 3.249 1.00 89.94 83 LEU A O 1
ATOM 668 N N . ALA A 1 84 ? 3.432 -0.599 3.264 1.00 86.06 84 ALA A N 1
ATOM 669 C CA . ALA A 1 84 ? 3.225 -0.905 4.678 1.00 86.06 84 ALA A CA 1
ATOM 670 C C . ALA A 1 84 ? 3.591 0.278 5.589 1.00 86.06 84 ALA A C 1
ATOM 672 O O . ALA A 1 84 ? 2.861 0.594 6.532 1.00 86.06 84 ALA A O 1
ATOM 673 N N . SER A 1 85 ? 4.691 0.965 5.267 1.00 88.62 85 SER A N 1
ATOM 674 C CA . SER A 1 85 ? 5.140 2.153 5.999 1.00 88.62 85 SER A CA 1
ATOM 675 C C . SER A 1 85 ? 4.139 3.306 5.861 1.00 88.62 85 SER A C 1
ATOM 677 O O . SER A 1 85 ? 3.712 3.875 6.863 1.00 88.62 85 SER A O 1
ATOM 679 N N . ALA A 1 86 ? 3.686 3.594 4.639 1.00 89.88 86 ALA A N 1
ATOM 680 C CA . ALA A 1 86 ? 2.706 4.643 4.373 1.00 89.88 86 ALA A CA 1
ATOM 681 C C . ALA A 1 86 ? 1.326 4.333 4.982 1.00 89.88 86 ALA A C 1
ATOM 683 O O . ALA A 1 86 ? 0.685 5.216 5.543 1.00 89.88 86 ALA A O 1
ATOM 684 N N . VAL A 1 87 ? 0.869 3.076 4.950 1.00 88.50 87 VAL A N 1
ATOM 685 C CA . VAL A 1 87 ? -0.383 2.654 5.603 1.00 88.50 87 VAL A CA 1
ATOM 686 C C . VAL A 1 87 ? -0.309 2.892 7.112 1.00 88.50 87 VAL A C 1
ATOM 688 O O . VAL A 1 87 ? -1.268 3.396 7.703 1.00 88.50 87 VAL A O 1
ATOM 691 N N . LYS A 1 88 ? 0.831 2.579 7.742 1.00 86.06 88 LYS A N 1
ATOM 692 C CA . LYS A 1 88 ? 1.065 2.875 9.160 1.00 86.06 88 LYS A CA 1
ATOM 693 C C . LYS A 1 88 ? 0.981 4.379 9.434 1.00 86.06 88 LYS A C 1
ATOM 695 O O . LYS A 1 88 ? 0.306 4.766 10.384 1.00 86.06 88 LYS A O 1
ATOM 700 N N . GLU A 1 89 ? 1.599 5.217 8.604 1.00 87.50 89 GLU A N 1
ATOM 701 C CA . GLU A 1 89 ? 1.491 6.679 8.723 1.00 87.50 89 GLU A CA 1
ATOM 702 C C . GLU A 1 89 ? 0.034 7.147 8.621 1.00 87.50 89 GLU A C 1
ATOM 704 O O . GLU A 1 89 ? -0.451 7.810 9.533 1.00 87.50 89 GLU A O 1
ATOM 709 N N . VAL A 1 90 ? -0.709 6.717 7.595 1.00 86.88 90 VAL A N 1
ATOM 710 C CA . VAL A 1 90 ? -2.132 7.066 7.409 1.00 86.88 90 VAL A CA 1
ATOM 711 C C . VAL A 1 90 ? -2.980 6.688 8.627 1.00 86.88 90 VAL A C 1
ATOM 713 O O . VAL A 1 90 ? -3.919 7.405 8.988 1.00 86.88 90 VAL A O 1
ATOM 716 N N . LEU A 1 91 ? -2.670 5.562 9.271 1.00 82.00 91 LEU A N 1
ATOM 717 C CA . LEU A 1 91 ? -3.373 5.116 10.468 1.00 82.00 91 LEU A CA 1
ATOM 718 C C . LEU A 1 91 ? -3.036 5.942 11.704 1.00 82.00 91 LEU A C 1
ATOM 720 O O . LEU A 1 91 ? -3.946 6.298 12.449 1.00 82.00 91 LEU A O 1
ATOM 724 N N . LEU A 1 92 ? -1.760 6.268 11.901 1.00 80.62 92 LEU A N 1
ATOM 725 C CA . LEU A 1 92 ? -1.296 7.070 13.031 1.00 80.62 92 LEU A CA 1
ATOM 726 C C . LEU A 1 92 ? -1.725 8.538 12.912 1.00 80.62 92 LEU A C 1
ATOM 728 O O . LEU A 1 92 ? -2.091 9.149 13.913 1.00 80.62 92 LEU A O 1
ATOM 732 N N . SER A 1 93 ? -1.756 9.097 11.699 1.00 73.88 93 SER A N 1
ATOM 733 C CA . SER A 1 93 ? -2.170 10.484 11.450 1.00 73.88 93 SER A CA 1
ATOM 734 C C . SER A 1 93 ? -3.652 10.747 11.741 1.00 73.88 93 SER A C 1
ATOM 736 O O . SER A 1 93 ? -4.033 11.897 11.925 1.00 73.88 93 SER A O 1
ATOM 738 N N . LYS A 1 94 ? -4.500 9.710 11.830 1.00 55.41 94 LYS A N 1
ATOM 739 C CA . LYS A 1 94 ? -5.908 9.846 12.253 1.00 55.41 94 LYS A CA 1
ATOM 740 C C . LYS A 1 94 ? -6.117 9.769 13.774 1.00 55.41 94 LYS A C 1
ATOM 742 O O . LYS A 1 94 ? -7.260 9.836 14.214 1.00 55.41 94 LYS A O 1
ATOM 747 N N . THR A 1 95 ? -5.047 9.670 14.567 1.00 47.00 95 THR A N 1
ATOM 748 C CA . THR A 1 95 ? -5.099 9.656 16.045 1.00 47.00 95 THR A CA 1
ATOM 749 C C . THR A 1 95 ? -5.003 11.063 16.662 1.00 47.00 95 THR A C 1
ATOM 751 O O . THR A 1 95 ? -4.956 11.198 17.879 1.00 47.00 95 THR A O 1
ATOM 754 N N . GLN A 1 96 ? -4.997 12.128 15.853 1.00 34.84 96 GLN A N 1
ATOM 755 C CA . GLN A 1 96 ? -5.124 13.508 16.336 1.00 34.84 96 GLN A CA 1
ATOM 756 C C . GLN A 1 96 ? -6.500 14.069 15.964 1.00 34.84 96 GLN A C 1
ATOM 758 O O . GLN A 1 96 ? -6.668 14.675 14.906 1.00 34.84 96 GLN A O 1
ATOM 763 N N . VAL A 1 97 ? -7.482 13.836 16.837 1.00 39.22 97 VAL A N 1
ATOM 764 C CA . VAL A 1 97 ? -8.702 14.648 16.966 1.00 39.22 97 VAL A CA 1
ATOM 765 C C . VAL A 1 97 ? -8.908 14.917 18.446 1.00 39.22 97 VAL A C 1
ATOM 767 O O . VAL A 1 97 ? -8.791 13.938 19.218 1.00 39.22 97 VAL A O 1
#

Foldseek 3Di:
DDDDDDPPPDCDPLLVVLLVLLLVLLVVVCVQCCVVPVVCQDQDPVLQRNNVDPCVSCVVSLVVSCVVSVDDPVSSVSSVVSNSVSNSVVVVVVPPD

Radius of gyration: 15.92 Å; chains: 1; bounding box: 60×27×36 Å

Secondary structure (DSSP, 8-state):
-PPP--------HHHHHHHHHHHHHHHHHHHHHHHH-GGGGPBPTTS-B-----HHHHHHHHHHHHHHHT--HHHHHHHHHHHHHHHHHHHHGGG--